Protein AF-A0A960SFA0-F1 (afdb_monomer)

Radius of gyration: 16.67 Å; Cα contacts (8 Å, |Δi|>4): 379; 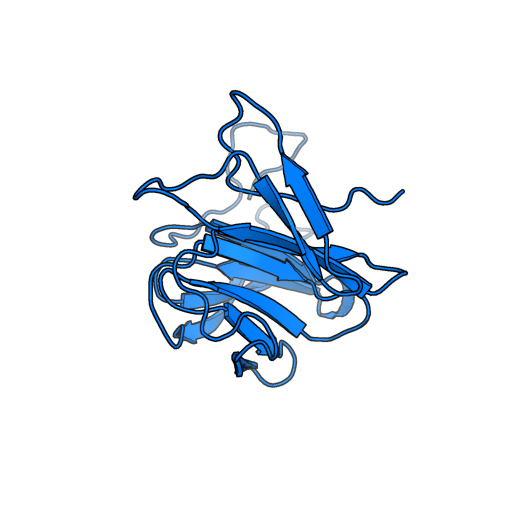chains: 1; bounding box: 41×35×44 Å

Mean predicted aligned error: 3.02 Å

Secondary structure (DSSP, 8-state):
-EETTEEEEES-----TT--EEEEETTTTEEEEE-SSEEEEEEEESTTSSS-EEEEEEEEE-SSS---EEEE-TTSSEEEEE-SS-EEEEETTTTEEEE-TTTTT-TTEEEEEE-TTT--EEEEE--TT-S-BSEEEEETTTEEEE-TT--BS-------

Solvent-accessible surface area (backbone atoms only — not comparable to full-atom values): 8801 Å² total; per-residue (Å²): 82,69,46,91,91,45,72,100,47,72,62,36,85,81,92,57,66,60,64,46,26,68,46,81,36,79,93,75,54,32,40,35,39,33,15,29,50,35,40,34,35,23,32,79,36,58,66,96,47,100,67,33,39,74,45,77,75,47,77,42,75,45,99,56,51,43,37,40,25,50,30,66,37,63,99,58,58,37,28,42,37,22,14,50,55,29,25,29,32,35,32,68,84,78,73,44,78,45,70,31,89,87,49,27,78,43,54,37,30,30,22,61,27,47,34,72,87,78,59,29,32,39,32,26,42,34,46,99,91,40,84,26,22,40,45,44,37,35,39,73,68,74,50,76,49,77,43,88,94,46,76,40,44,74,63,72,78,86,77,136

Sequence (160 aa):
MFDIKQPDKPLFHDELYSGHGVVWDSKRERLWALGYEELRSYRLKDWDTPAPKLERTATFKLPTTGGHDLSPIPGSAGLVVTTSKHVFIFDRDRGTFSQHAALGNEPGVKCVSVHPETGRIAWVQGEDGEWWSPRIRFLEPNGEVRLEGERLYKVRWLVD

Foldseek 3Di:
DDDPVDPPDDLDDDDAAAWAEWDQDPVVQWIWTDHFFWIWIWHWDPPVHPRIYTHTPDIATDPHGAWQYWADDAPFQWIWTAGQAAIWTQRNVVRDIDGDPPTGGPGQWNDWEADRPLRKIWTWGDPPPGNFAQWIFIVSPTDIDGHPPDGDRDDYDDDD

Structure (mmCIF, N/CA/C/O backbone):
data_AF-A0A960SFA0-F1
#
_entry.id   AF-A0A960SFA0-F1
#
loop_
_atom_site.group_PDB
_atom_site.id
_atom_site.type_symbol
_atom_site.label_atom_id
_atom_site.label_alt_id
_atom_site.label_comp_id
_atom_site.label_asym_id
_atom_site.label_entity_id
_atom_site.label_seq_id
_atom_site.pdbx_PDB_ins_code
_atom_site.Cartn_x
_atom_site.Cartn_y
_atom_site.Cartn_z
_atom_site.occupancy
_atom_site.B_iso_or_equiv
_atom_site.auth_seq_id
_atom_site.auth_comp_id
_atom_site.auth_asym_id
_atom_site.auth_atom_id
_atom_site.pdbx_PDB_model_num
ATOM 1 N N . MET A 1 1 ? -7.983 8.955 14.623 1.00 90.00 1 MET A N 1
ATOM 2 C CA . MET A 1 1 ? -9.394 8.842 14.202 1.00 90.00 1 MET A CA 1
ATOM 3 C C . MET A 1 1 ? -10.114 10.100 14.625 1.00 90.00 1 MET A C 1
ATOM 5 O O . MET A 1 1 ? -9.923 10.530 15.757 1.00 90.00 1 MET A O 1
ATOM 9 N N . PHE A 1 2 ? -10.894 10.680 13.724 1.00 91.81 2 PHE A N 1
ATOM 10 C CA . PHE A 1 2 ? -11.584 11.952 13.922 1.00 91.81 2 PHE A CA 1
ATOM 11 C C . PHE A 1 2 ? -13.052 11.801 13.518 1.00 91.81 2 PHE A C 1
ATOM 13 O O . PHE A 1 2 ? -13.365 10.960 12.675 1.00 91.81 2 PHE A O 1
ATOM 20 N N . ASP A 1 3 ? -13.923 12.613 14.114 1.00 90.62 3 ASP A N 1
ATOM 21 C CA . ASP A 1 3 ? -15.298 12.814 13.651 1.00 90.62 3 ASP A CA 1
ATOM 22 C C . ASP A 1 3 ? -15.310 13.988 12.666 1.00 90.62 3 ASP A C 1
ATOM 24 O O . ASP A 1 3 ? -14.825 15.071 12.988 1.00 90.62 3 ASP A O 1
ATOM 28 N N . ILE A 1 4 ? -15.896 13.805 11.482 1.00 91.50 4 ILE A N 1
ATOM 29 C CA . ILE A 1 4 ? -16.029 14.880 10.488 1.00 91.50 4 ILE A CA 1
ATOM 30 C C . ILE A 1 4 ? -16.869 16.060 11.005 1.00 91.50 4 ILE A C 1
ATOM 32 O O . ILE A 1 4 ? -16.703 17.186 10.544 1.00 91.50 4 ILE A O 1
ATOM 36 N N . LYS A 1 5 ? -17.759 15.822 11.978 1.00 92.44 5 LYS A N 1
ATOM 37 C CA . LYS A 1 5 ? -18.586 16.859 12.611 1.00 92.44 5 LYS A CA 1
ATOM 38 C C . LYS A 1 5 ? -17.856 17.613 13.725 1.00 92.44 5 LYS A C 1
ATOM 40 O O . LYS A 1 5 ? -18.322 18.672 14.135 1.00 92.44 5 LYS A O 1
ATOM 45 N N . GLN A 1 6 ? -16.746 17.073 14.230 1.00 90.69 6 GLN A N 1
ATOM 46 C CA . GLN A 1 6 ? -15.937 17.660 15.302 1.00 90.69 6 GLN A CA 1
ATOM 47 C C . GLN A 1 6 ? -14.456 17.637 14.889 1.00 90.69 6 GLN A C 1
ATOM 49 O O . GLN A 1 6 ? -13.692 16.803 15.390 1.00 90.69 6 GLN A O 1
ATOM 54 N N . PRO A 1 7 ? -14.045 18.516 13.954 1.00 89.38 7 PRO A N 1
ATOM 55 C CA . PRO A 1 7 ? -12.659 18.579 13.501 1.00 89.38 7 PRO A CA 1
ATOM 56 C C . PRO A 1 7 ? -11.701 18.880 14.664 1.00 89.38 7 PRO A C 1
ATOM 58 O O . PRO A 1 7 ? -12.106 19.368 15.719 1.00 89.38 7 PRO A O 1
ATOM 61 N N . ASP A 1 8 ? -10.424 18.547 14.477 1.00 90.12 8 ASP A N 1
ATOM 62 C CA . ASP A 1 8 ? -9.313 18.808 15.409 1.00 90.12 8 ASP A CA 1
ATOM 63 C C . ASP A 1 8 ? -9.405 18.160 16.801 1.00 90.12 8 ASP A C 1
ATOM 65 O O . ASP A 1 8 ? -8.510 18.326 17.630 1.00 90.12 8 ASP A O 1
ATOM 69 N N . LYS A 1 9 ? -10.432 17.344 17.059 1.00 92.00 9 LYS A N 1
ATOM 70 C CA . LYS A 1 9 ? -10.566 16.568 18.293 1.00 92.00 9 LYS A CA 1
ATOM 71 C C . LYS A 1 9 ? -10.389 15.073 18.006 1.00 92.00 9 LYS A C 1
ATOM 73 O O . LYS A 1 9 ? -11.322 14.431 17.517 1.00 92.00 9 LYS A O 1
ATOM 78 N N . PRO A 1 10 ? -9.215 14.479 18.288 1.00 92.88 10 PRO A N 1
ATOM 79 C CA . PRO A 1 10 ? -9.017 13.056 18.052 1.00 92.88 10 PRO A CA 1
ATOM 80 C C . PRO A 1 10 ? -9.923 12.234 18.977 1.00 92.88 10 PRO A C 1
ATOM 82 O O . PRO A 1 10 ? -9.891 12.393 20.195 1.00 92.88 10 PRO A O 1
ATOM 85 N N . LEU A 1 11 ? -10.708 11.324 18.395 1.00 93.50 11 LEU A N 1
ATOM 86 C CA . LEU A 1 11 ? -11.494 10.331 19.139 1.00 93.50 11 LEU A CA 1
ATOM 87 C C . LEU A 1 11 ? -10.609 9.193 19.655 1.00 93.50 11 LEU A C 1
ATOM 89 O O . LEU A 1 11 ? -10.840 8.631 20.719 1.00 93.50 11 LEU A O 1
ATOM 93 N N . PHE A 1 12 ? -9.591 8.845 18.869 1.00 94.94 12 PHE A N 1
ATOM 94 C CA . PHE A 1 12 ? -8.640 7.781 19.162 1.00 94.94 12 PHE A CA 1
ATOM 95 C C . PHE A 1 12 ? -7.339 8.020 18.394 1.00 94.94 12 PHE A C 1
ATOM 97 O O . PHE A 1 12 ? -7.374 8.470 17.241 1.00 94.94 12 PHE A O 1
ATOM 104 N N . HIS A 1 13 ? -6.204 7.657 18.987 1.00 94.44 13 HIS A N 1
ATOM 105 C CA . HIS A 1 13 ? -4.908 7.622 18.318 1.00 94.44 13 HIS A CA 1
ATOM 106 C C . HIS A 1 13 ? -4.133 6.358 18.705 1.00 94.44 13 HIS A C 1
ATOM 108 O O . HIS A 1 13 ? -4.332 5.792 19.775 1.00 94.44 13 HIS A O 1
ATOM 114 N N . ASP A 1 14 ? -3.247 5.933 17.811 1.00 95.62 14 ASP A N 1
ATOM 115 C CA . ASP A 1 14 ? -2.266 4.876 18.040 1.00 95.62 14 ASP A CA 1
ATOM 116 C C . ASP A 1 14 ? -0.955 5.298 17.369 1.00 95.62 14 ASP A C 1
ATOM 118 O O . ASP A 1 14 ? -0.977 5.942 16.317 1.00 95.62 14 ASP A O 1
ATOM 122 N N . GLU A 1 15 ? 0.179 4.957 17.972 1.00 96.50 15 GLU A N 1
ATOM 123 C CA . GLU A 1 15 ? 1.496 5.341 17.465 1.00 96.50 15 GLU A CA 1
ATOM 124 C C . GLU A 1 15 ? 2.026 4.293 16.490 1.00 96.50 15 GLU A C 1
ATOM 126 O O . GLU A 1 15 ? 2.170 3.113 16.823 1.00 96.50 15 GLU A O 1
ATOM 131 N N . LEU A 1 16 ? 2.352 4.727 15.275 1.00 97.50 16 LEU A N 1
ATOM 132 C CA . LEU A 1 16 ? 2.957 3.901 14.236 1.00 97.50 16 LEU A CA 1
ATOM 133 C C . LEU A 1 16 ? 4.168 4.637 13.671 1.00 97.50 16 LEU A C 1
ATOM 135 O O . LEU A 1 16 ? 4.025 5.659 13.000 1.00 97.50 16 LEU A O 1
ATOM 139 N N . TYR A 1 17 ? 5.365 4.118 13.949 1.00 98.06 17 TYR A N 1
ATOM 140 C CA . TYR A 1 17 ? 6.592 4.722 13.449 1.00 98.06 17 TYR A CA 1
ATOM 141 C C . TYR A 1 17 ? 6.607 4.704 11.919 1.00 98.06 17 TYR A C 1
ATOM 143 O O . TYR A 1 17 ? 6.448 3.650 11.296 1.00 98.06 17 TYR A O 1
ATOM 151 N N . SER A 1 18 ? 6.820 5.881 11.324 1.00 96.94 18 SER A N 1
ATOM 152 C CA . SER A 1 18 ? 6.857 6.064 9.873 1.00 96.94 18 SER A CA 1
ATOM 153 C C . SER A 1 18 ? 5.580 5.552 9.185 1.00 96.94 18 SER A C 1
ATOM 155 O O . SER A 1 18 ? 5.642 4.723 8.279 1.00 96.94 18 SER A O 1
ATOM 157 N N . GLY A 1 19 ? 4.402 5.997 9.632 1.00 96.75 19 GLY A N 1
ATOM 158 C CA . GLY A 1 19 ? 3.133 5.663 8.973 1.00 96.75 19 GLY A CA 1
ATOM 159 C C . GLY A 1 19 ? 3.069 6.204 7.536 1.00 96.75 19 GLY A C 1
ATOM 160 O O . GLY A 1 19 ? 3.185 7.409 7.339 1.00 96.75 19 GLY A O 1
ATOM 161 N N . HIS A 1 20 ? 2.874 5.329 6.542 1.00 96.19 20 HIS A N 1
ATOM 162 C CA . HIS A 1 20 ? 2.960 5.677 5.107 1.00 96.19 20 HIS A CA 1
ATOM 163 C C . HIS A 1 20 ? 1.735 5.286 4.267 1.00 96.19 20 HIS A C 1
ATOM 165 O O . HIS A 1 20 ? 1.569 5.764 3.138 1.00 96.19 20 HIS A O 1
ATOM 171 N N . GLY A 1 21 ? 0.862 4.424 4.787 1.00 95.81 21 GLY A N 1
ATOM 172 C CA . GLY A 1 21 ? -0.315 3.967 4.059 1.00 95.81 21 GLY A CA 1
ATOM 173 C C . GLY A 1 21 ? -1.393 3.431 4.983 1.00 95.81 21 GLY A C 1
ATOM 174 O O . GLY A 1 21 ? -1.096 2.810 6.002 1.00 95.81 21 GLY A O 1
ATOM 175 N N . VAL A 1 22 ? -2.646 3.666 4.607 1.00 97.00 22 VAL A N 1
ATOM 176 C CA . VAL A 1 22 ? -3.815 3.125 5.292 1.00 97.00 22 VAL A CA 1
ATOM 177 C C . VAL A 1 22 ? -4.832 2.649 4.258 1.00 97.00 22 VAL A C 1
ATOM 179 O O . VAL A 1 22 ? -5.064 3.329 3.261 1.00 97.00 22 VAL A O 1
ATOM 182 N N 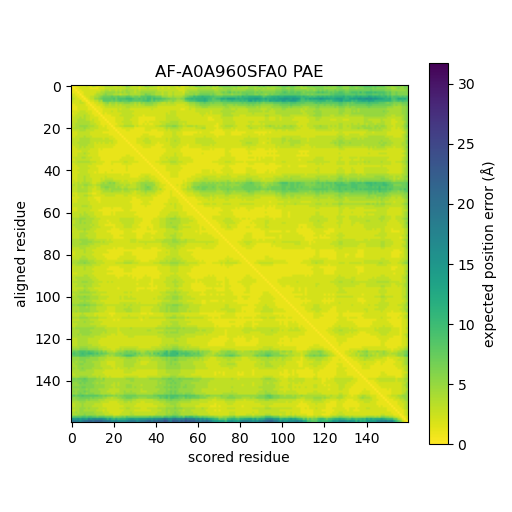. VAL A 1 23 ? -5.416 1.472 4.473 1.00 97.88 23 VAL A N 1
ATOM 183 C CA . VAL A 1 23 ? -6.449 0.893 3.604 1.00 97.88 23 VAL A CA 1
ATOM 184 C C . VAL A 1 23 ? -7.595 0.389 4.467 1.00 97.88 23 VAL A C 1
ATOM 186 O O . VAL A 1 23 ? -7.391 -0.424 5.368 1.00 97.88 23 VAL A O 1
ATOM 189 N N . TRP A 1 24 ? -8.809 0.855 4.180 1.00 97.44 24 TRP A N 1
ATOM 190 C CA . TRP A 1 24 ? -10.024 0.259 4.724 1.00 97.44 24 TRP A CA 1
ATOM 191 C C . TRP A 1 24 ? -10.451 -0.931 3.864 1.00 97.44 24 TRP A C 1
ATOM 193 O O . TRP A 1 24 ? -10.538 -0.834 2.641 1.00 97.44 24 TRP A O 1
ATOM 203 N N . ASP A 1 25 ? -10.718 -2.057 4.511 1.00 97.06 25 ASP A N 1
ATOM 204 C CA . ASP A 1 25 ? -11.254 -3.267 3.908 1.00 97.06 25 ASP A CA 1
ATOM 205 C C . ASP A 1 25 ? -12.676 -3.480 4.423 1.00 97.06 25 ASP A C 1
ATOM 207 O O . ASP A 1 25 ? -12.875 -4.019 5.513 1.00 97.06 25 ASP A O 1
ATOM 211 N N . SER A 1 26 ? -13.666 -3.048 3.641 1.00 94.75 26 SER A N 1
ATOM 212 C CA . SER A 1 26 ? -15.081 -3.170 4.001 1.00 94.75 26 SER A CA 1
ATOM 213 C C . SER A 1 26 ? -15.540 -4.623 4.096 1.00 94.75 26 SER A C 1
ATOM 215 O O . SER A 1 26 ? -16.332 -4.946 4.972 1.00 94.75 26 SER A O 1
ATOM 217 N N . LYS A 1 27 ? -15.008 -5.521 3.254 1.00 94.81 27 LYS A N 1
ATOM 218 C CA . LYS A 1 27 ? -15.371 -6.946 3.265 1.00 94.81 27 LYS A CA 1
ATOM 219 C C . LYS A 1 27 ? -14.962 -7.624 4.572 1.00 94.81 27 LYS A C 1
ATOM 221 O O . LYS A 1 27 ? -15.665 -8.511 5.044 1.00 94.81 27 LYS A O 1
ATOM 226 N N . ARG A 1 28 ? -13.808 -7.245 5.126 1.00 95.19 28 ARG A N 1
ATOM 227 C CA . ARG A 1 28 ? -13.282 -7.810 6.382 1.00 95.19 28 ARG A CA 1
ATOM 228 C C . ARG A 1 28 ? -13.597 -6.952 7.605 1.00 95.19 28 ARG A C 1
ATOM 230 O O . ARG A 1 28 ? -13.295 -7.375 8.718 1.00 95.19 28 ARG A O 1
ATOM 237 N N . GLU A 1 29 ? -14.144 -5.755 7.402 1.00 96.31 29 GLU A N 1
ATOM 238 C CA . GLU A 1 29 ? -14.296 -4.708 8.418 1.00 96.31 29 GLU A CA 1
ATOM 239 C C . GLU A 1 29 ? -12.978 -4.456 9.166 1.00 96.31 29 GLU A C 1
ATOM 241 O O . GLU A 1 29 ? -12.895 -4.517 10.400 1.00 96.31 29 GLU A O 1
ATOM 246 N N . ARG A 1 30 ? -11.897 -4.264 8.401 1.00 97.81 30 ARG A N 1
ATOM 247 C CA . ARG A 1 30 ? -10.552 -4.037 8.943 1.00 97.81 30 ARG A CA 1
ATOM 248 C C . ARG A 1 30 ? -9.909 -2.798 8.353 1.00 97.81 30 ARG A C 1
ATOM 250 O O . ARG A 1 30 ? -9.964 -2.567 7.151 1.00 97.81 30 ARG A O 1
ATOM 257 N N . LEU A 1 31 ? -9.211 -2.056 9.205 1.00 98.25 31 LEU A N 1
ATOM 258 C CA . LEU A 1 31 ? -8.261 -1.035 8.785 1.00 98.25 31 LEU A CA 1
ATOM 259 C C . LEU A 1 31 ? -6.859 -1.644 8.769 1.00 98.25 31 LEU A C 1
ATOM 261 O O . LEU A 1 31 ? -6.425 -2.227 9.760 1.00 98.25 31 LEU A O 1
ATOM 265 N N . TRP A 1 32 ? -6.144 -1.473 7.668 1.00 98.75 32 TRP A N 1
ATOM 266 C CA . TRP A 1 32 ? -4.749 -1.869 7.517 1.00 98.75 32 TRP A CA 1
ATOM 267 C C . TRP A 1 32 ? -3.876 -0.623 7.524 1.00 98.75 32 TRP A C 1
ATOM 269 O O . TRP A 1 32 ? -4.180 0.314 6.793 1.00 98.75 32 TRP A O 1
ATOM 279 N N . ALA A 1 33 ? -2.810 -0.600 8.322 1.00 98.69 33 ALA A N 1
ATOM 280 C CA . ALA A 1 33 ? -1.903 0.542 8.421 1.00 98.69 33 ALA A CA 1
ATOM 281 C C . ALA A 1 33 ? -0.444 0.098 8.287 1.00 98.69 33 ALA A C 1
ATOM 283 O O . ALA A 1 33 ? 0.012 -0.785 9.014 1.00 98.69 33 ALA A O 1
ATOM 284 N N . LEU A 1 34 ? 0.280 0.710 7.353 1.00 98.81 34 LEU A N 1
ATOM 285 C CA . LEU A 1 34 ? 1.675 0.413 7.043 1.00 98.81 34 LEU A CA 1
ATOM 286 C C . LEU A 1 34 ? 2.608 1.414 7.731 1.00 98.81 34 LEU A C 1
ATOM 288 O O . LEU A 1 34 ? 2.444 2.624 7.559 1.00 98.81 34 LEU A O 1
ATOM 292 N N . GLY A 1 35 ? 3.588 0.896 8.470 1.00 98.62 35 GLY A N 1
ATOM 293 C CA . GLY A 1 35 ? 4.679 1.654 9.080 1.00 98.62 35 GLY A CA 1
ATOM 294 C C . GLY A 1 35 ? 6.051 1.307 8.496 1.00 98.62 35 GLY A C 1
ATOM 295 O O . GLY A 1 35 ? 6.161 0.677 7.443 1.00 98.62 35 GLY A O 1
ATOM 296 N N . TYR A 1 36 ? 7.114 1.677 9.219 1.00 98.50 36 TYR A N 1
ATOM 297 C CA . TYR A 1 36 ? 8.497 1.418 8.798 1.00 98.50 36 TYR A CA 1
ATOM 298 C C . TYR A 1 36 ? 8.834 -0.078 8.711 1.00 98.50 36 TYR A C 1
ATOM 300 O O . TYR A 1 36 ? 9.432 -0.510 7.731 1.00 98.50 36 TYR A O 1
ATOM 308 N N . GLU A 1 37 ? 8.477 -0.867 9.728 1.00 98.50 37 GLU A N 1
ATOM 309 C CA . GLU A 1 37 ? 8.883 -2.282 9.845 1.00 98.50 37 GLU A CA 1
ATOM 310 C C . GLU A 1 37 ? 7.706 -3.246 9.914 1.00 98.50 37 GLU A C 1
ATOM 312 O O . GLU A 1 37 ? 7.899 -4.461 9.949 1.00 98.50 37 GLU A O 1
ATOM 317 N N . GLU A 1 38 ? 6.483 -2.724 9.956 1.00 98.75 38 GLU A N 1
ATOM 318 C CA . GLU A 1 38 ? 5.295 -3.523 10.213 1.00 98.75 38 GLU A CA 1
ATOM 319 C C . GLU A 1 38 ? 4.073 -3.043 9.430 1.00 98.75 38 GLU A C 1
ATOM 321 O O . GLU A 1 38 ? 3.891 -1.855 9.159 1.00 98.75 38 GLU A O 1
ATOM 326 N N . LEU A 1 39 ? 3.211 -4.004 9.113 1.00 98.88 39 LEU A N 1
ATOM 327 C CA . LEU A 1 39 ? 1.834 -3.801 8.698 1.00 98.88 39 LEU A CA 1
ATOM 328 C C . LEU A 1 39 ? 0.928 -4.196 9.866 1.00 98.88 39 LEU A C 1
ATOM 330 O O . LEU A 1 39 ? 1.039 -5.299 10.399 1.00 98.88 39 LEU A O 1
ATOM 334 N N . ARG A 1 40 ? 0.015 -3.318 10.264 1.00 98.81 40 ARG A N 1
ATOM 335 C CA . ARG A 1 40 ? -0.943 -3.568 11.344 1.00 98.81 40 ARG A CA 1
ATOM 336 C C . ARG A 1 40 ? -2.351 -3.706 10.793 1.00 98.81 40 ARG A C 1
ATOM 338 O O . ARG A 1 40 ? -2.708 -3.033 9.830 1.00 98.81 40 ARG A O 1
ATOM 345 N N . SER A 1 41 ? -3.153 -4.546 11.435 1.00 98.69 41 SER A N 1
ATOM 346 C CA . SER A 1 41 ? -4.601 -4.605 11.226 1.00 98.69 41 SER A CA 1
ATOM 347 C C . SER A 1 41 ? -5.331 -4.120 12.470 1.00 98.69 41 SER A C 1
ATOM 349 O O . SER A 1 41 ? -4.884 -4.359 13.595 1.00 98.69 41 SER A O 1
ATOM 351 N N . TYR A 1 42 ? -6.467 -3.468 12.263 1.00 98.62 42 TYR A N 1
ATOM 352 C CA . TYR A 1 42 ? -7.348 -2.987 13.314 1.00 98.62 42 TYR A CA 1
ATOM 353 C C . TYR A 1 42 ? -8.794 -3.335 12.984 1.00 98.62 42 TYR A C 1
ATOM 355 O O . TYR A 1 42 ? -9.185 -3.316 11.816 1.00 98.62 42 TYR A O 1
ATOM 363 N N . ARG A 1 43 ? -9.605 -3.581 14.012 1.00 97.81 43 ARG A N 1
ATOM 364 C CA . ARG A 1 43 ? -11.068 -3.630 13.908 1.00 97.81 43 ARG A CA 1
ATOM 365 C C . ARG A 1 43 ? -11.696 -2.406 14.559 1.00 97.81 43 ARG A C 1
ATOM 367 O O . ARG A 1 43 ? -11.114 -1.821 15.476 1.00 97.81 43 ARG A O 1
ATOM 374 N N . LEU A 1 44 ? -12.897 -2.054 14.111 1.00 96.62 44 LEU A N 1
ATOM 375 C CA . LEU A 1 44 ? -13.725 -1.074 14.806 1.00 96.62 44 LEU A CA 1
ATOM 376 C C . LEU A 1 44 ? -14.192 -1.672 16.137 1.00 96.62 44 LEU A C 1
ATOM 378 O O . LEU A 1 44 ? -14.542 -2.852 16.208 1.00 96.62 44 LEU A O 1
ATOM 382 N N . LYS A 1 45 ? -14.180 -0.867 17.197 1.00 96.44 45 LYS A N 1
ATOM 383 C CA . LYS A 1 45 ? -14.672 -1.258 18.516 1.00 96.44 45 LYS A CA 1
ATOM 384 C C . LYS A 1 45 ? -15.415 -0.092 19.151 1.00 96.44 45 LYS A C 1
ATOM 386 O O . LYS A 1 45 ? -14.993 1.055 19.023 1.00 96.44 45 LYS A O 1
ATOM 391 N N . ASP A 1 46 ? -16.508 -0.415 19.836 1.00 95.62 46 ASP A N 1
ATOM 392 C CA . ASP A 1 46 ? -17.379 0.548 20.517 1.00 95.62 46 ASP A CA 1
ATOM 393 C C . ASP A 1 46 ? -17.884 1.662 19.568 1.00 95.62 46 ASP A C 1
ATOM 395 O O . ASP A 1 46 ? -18.010 2.818 19.967 1.00 95.62 46 ASP A O 1
ATOM 399 N N . TRP A 1 47 ? -18.139 1.316 18.296 1.00 92.69 47 TRP A N 1
ATOM 400 C CA . TRP A 1 47 ? -18.344 2.278 17.201 1.00 92.69 47 TRP A CA 1
ATOM 401 C C . TRP A 1 47 ? -19.560 3.193 17.390 1.00 92.69 47 TRP A C 1
ATOM 403 O O . TRP A 1 47 ? -19.460 4.394 17.166 1.00 92.69 47 TRP A O 1
ATOM 413 N N . ASP A 1 48 ? -20.673 2.644 17.877 1.00 91.44 48 ASP A N 1
ATOM 414 C CA . ASP A 1 48 ? -21.921 3.389 18.10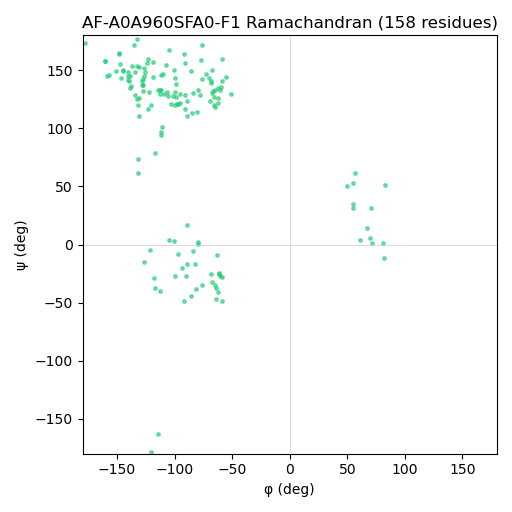5 1.00 91.44 48 ASP A CA 1
ATOM 415 C C . ASP A 1 48 ? -21.999 4.014 19.509 1.00 91.44 48 ASP A C 1
ATOM 417 O O . ASP A 1 48 ? -23.073 4.367 19.998 1.00 91.44 48 ASP A O 1
ATOM 421 N N . THR A 1 49 ? -20.861 4.129 20.197 1.00 92.56 49 THR A N 1
ATOM 422 C CA . THR A 1 49 ? -20.772 4.735 21.530 1.00 92.56 49 THR A CA 1
ATOM 423 C C . THR A 1 49 ? -20.146 6.130 21.457 1.00 92.56 49 THR A C 1
ATOM 425 O O . THR A 1 49 ? -19.518 6.474 20.458 1.00 92.56 49 THR A O 1
ATOM 428 N N . PRO A 1 50 ? -20.221 6.938 22.531 1.00 89.56 50 PRO A N 1
ATOM 429 C CA . PRO A 1 50 ? -19.499 8.210 22.597 1.00 89.56 50 PRO A CA 1
ATOM 430 C C . PRO A 1 50 ? -17.962 8.091 22.567 1.00 89.56 50 PRO A C 1
ATOM 432 O O . PRO A 1 50 ? -17.287 9.116 22.490 1.00 89.56 50 PRO A O 1
ATOM 435 N N . ALA A 1 51 ? -17.398 6.880 22.665 1.00 91.38 51 ALA A N 1
ATOM 436 C CA . ALA A 1 51 ? -15.956 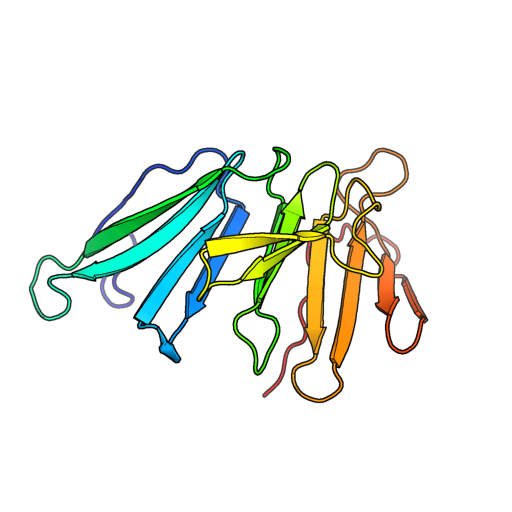6.634 22.723 1.00 91.38 51 ALA A CA 1
ATOM 437 C C . ALA A 1 51 ? -15.514 5.521 21.744 1.00 91.38 51 ALA A C 1
ATOM 439 O O . ALA A 1 51 ? -14.987 4.489 22.177 1.00 91.38 51 ALA A O 1
ATOM 440 N N . PRO A 1 52 ? -15.715 5.705 20.425 1.00 95.19 52 PRO A N 1
ATOM 441 C CA . PRO A 1 52 ? -15.314 4.720 19.430 1.00 95.19 52 PRO A CA 1
ATOM 442 C C . PRO A 1 52 ? -13.789 4.616 19.354 1.00 95.19 52 PRO A C 1
ATOM 444 O O . PRO A 1 52 ? -13.063 5.592 19.563 1.00 95.19 52 PRO A O 1
ATOM 447 N N . LYS A 1 53 ? -13.278 3.436 18.996 1.00 95.75 53 LYS A N 1
ATOM 448 C CA . LYS A 1 53 ? -11.834 3.204 18.866 1.00 95.75 53 LYS A CA 1
ATOM 449 C C . LYS A 1 53 ? -11.485 2.179 17.798 1.00 95.75 53 LYS A C 1
ATOM 451 O O . LYS A 1 53 ? -12.316 1.390 17.351 1.00 95.75 53 LYS A O 1
ATOM 456 N N . LEU A 1 54 ? -10.207 2.175 17.436 1.00 97.19 54 LEU A N 1
ATOM 457 C CA . LEU A 1 54 ? -9.597 1.121 16.638 1.00 97.19 54 LEU A CA 1
ATOM 458 C C . LEU A 1 54 ? -8.855 0.175 17.577 1.00 97.19 54 LEU A C 1
ATOM 460 O O . LEU A 1 54 ? -7.936 0.581 18.282 1.00 97.19 54 LEU A O 1
ATOM 464 N N . GLU A 1 55 ? -9.241 -1.095 17.589 1.00 97.69 55 GLU A N 1
ATOM 465 C CA . GLU A 1 55 ? -8.518 -2.119 18.338 1.00 97.69 55 GLU A CA 1
ATOM 466 C C . GLU A 1 55 ? -7.573 -2.856 17.394 1.00 97.69 55 GLU A C 1
ATOM 468 O O . GLU A 1 55 ? -8.016 -3.441 16.405 1.00 97.69 55 GLU A O 1
ATOM 473 N N . ARG A 1 56 ? -6.270 -2.826 17.692 1.00 98.38 56 ARG A N 1
ATOM 474 C CA . ARG A 1 56 ? -5.255 -3.534 16.907 1.00 98.38 56 ARG A CA 1
ATOM 475 C C . ARG A 1 56 ? -5.475 -5.040 17.036 1.00 98.38 56 ARG A C 1
ATOM 477 O O . ARG A 1 56 ? -5.424 -5.576 18.138 1.00 98.38 56 ARG A O 1
ATOM 484 N N . THR A 1 57 ? -5.708 -5.715 15.917 1.00 98.25 57 THR A N 1
ATOM 485 C CA . THR A 1 57 ? -5.991 -7.157 15.877 1.00 98.25 57 THR A CA 1
ATOM 486 C C . THR A 1 57 ? -4.779 -7.997 15.502 1.00 98.25 57 THR A C 1
ATOM 488 O O . THR A 1 57 ? -4.708 -9.155 15.900 1.00 98.25 57 THR A O 1
ATOM 491 N N . ALA A 1 58 ? -3.829 -7.440 14.748 1.00 98.44 58 ALA A N 1
ATOM 492 C CA . ALA A 1 58 ? -2.581 -8.119 14.407 1.00 98.44 58 ALA A CA 1
ATOM 493 C C . ALA A 1 58 ? -1.491 -7.133 13.971 1.00 98.44 58 ALA A C 1
ATOM 495 O O . ALA A 1 58 ? -1.789 -6.036 13.490 1.00 98.44 58 ALA A O 1
ATOM 496 N N . THR A 1 59 ? -0.244 -7.586 14.080 1.00 98.75 59 THR A N 1
ATOM 497 C CA . THR A 1 59 ? 0.967 -6.946 13.562 1.00 98.75 59 THR A CA 1
ATOM 498 C C . THR A 1 59 ? 1.729 -7.974 12.730 1.00 98.75 59 THR A C 1
ATOM 500 O O . THR A 1 59 ? 1.969 -9.089 13.189 1.00 98.75 59 THR A O 1
ATOM 503 N N . PHE A 1 60 ? 2.143 -7.585 11.529 1.00 98.81 60 PHE A N 1
ATOM 504 C CA . PHE A 1 60 ? 2.925 -8.397 10.606 1.00 98.81 60 PHE A CA 1
ATOM 505 C C . PHE A 1 60 ? 4.240 -7.681 10.315 1.00 98.81 60 PHE A C 1
ATOM 507 O O . PHE A 1 60 ? 4.235 -6.565 9.798 1.00 98.81 60 PHE A O 1
ATOM 514 N N . LYS A 1 61 ? 5.373 -8.314 10.632 1.00 98.81 61 LYS A N 1
ATOM 515 C CA . LYS A 1 61 ? 6.694 -7.768 10.304 1.00 98.81 61 LYS A CA 1
ATOM 516 C C . LYS A 1 61 ? 6.883 -7.750 8.786 1.00 98.81 61 LYS A C 1
ATOM 518 O O . LYS A 1 61 ? 6.641 -8.760 8.127 1.00 98.81 61 LYS A O 1
ATOM 523 N N . LEU A 1 62 ? 7.335 -6.625 8.241 1.00 98.75 62 LEU A N 1
ATOM 524 C CA . LEU A 1 62 ? 7.671 -6.518 6.825 1.00 98.75 62 LEU A CA 1
ATOM 525 C C . LEU A 1 62 ? 8.923 -7.356 6.517 1.00 98.75 62 LEU A C 1
ATOM 527 O O . LEU A 1 62 ? 9.876 -7.329 7.303 1.00 98.75 62 LEU A O 1
ATOM 531 N N . PRO A 1 63 ? 8.985 -8.047 5.362 1.00 98.44 63 PRO A N 1
ATOM 532 C CA . PRO A 1 63 ? 10.192 -8.778 4.965 1.00 98.44 63 PRO A CA 1
ATOM 533 C C . PRO A 1 63 ? 11.420 -7.868 4.797 1.00 98.44 63 PRO A C 1
ATOM 535 O O . PRO A 1 63 ? 12.550 -8.300 5.004 1.00 98.44 63 PRO A O 1
ATOM 538 N N . THR A 1 64 ? 11.197 -6.591 4.472 1.00 98.25 64 THR A N 1
ATOM 539 C CA . THR A 1 64 ? 12.207 -5.522 4.490 1.00 98.25 64 THR A CA 1
ATOM 540 C C . THR A 1 64 ? 11.601 -4.227 5.013 1.00 98.25 64 THR A C 1
ATOM 542 O O . THR A 1 64 ? 10.425 -3.972 4.768 1.00 98.25 64 THR A O 1
ATOM 545 N N . THR A 1 65 ? 12.402 -3.400 5.678 1.00 98.25 65 THR A N 1
ATOM 546 C CA . THR A 1 65 ? 11.959 -2.133 6.275 1.00 98.25 65 THR A CA 1
ATOM 547 C C . THR A 1 65 ? 11.759 -1.014 5.245 1.00 98.25 65 THR A C 1
ATOM 549 O O . THR A 1 65 ? 12.118 -1.140 4.071 1.00 98.25 65 THR A O 1
ATOM 552 N N . GLY A 1 66 ? 11.198 0.104 5.707 1.00 97.81 66 GLY A N 1
ATOM 553 C CA . GLY A 1 66 ? 10.962 1.302 4.913 1.00 97.81 66 GLY A CA 1
ATOM 554 C C . GLY A 1 66 ? 9.686 1.238 4.092 1.00 97.81 66 GLY A C 1
ATOM 555 O O . GLY A 1 66 ? 9.740 1.476 2.893 1.00 97.81 66 GLY A O 1
ATOM 556 N N . GLY A 1 67 ? 8.552 0.899 4.714 1.00 97.94 67 GLY A N 1
ATOM 557 C CA . GLY A 1 67 ? 7.250 0.977 4.049 1.00 97.94 67 GLY A CA 1
ATOM 558 C C . GLY A 1 67 ? 7.029 2.348 3.394 1.00 97.94 67 GLY A C 1
ATOM 559 O O . GLY A 1 67 ? 7.226 3.379 4.032 1.00 97.94 67 GLY A O 1
ATOM 560 N N . HIS A 1 68 ? 6.646 2.358 2.118 1.00 97.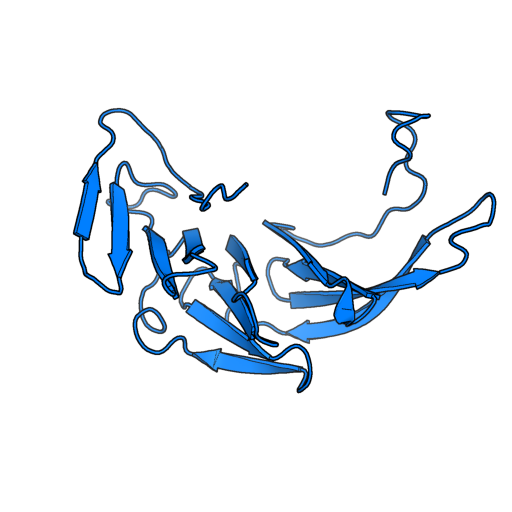94 68 HIS A N 1
ATOM 561 C CA . HIS A 1 68 ? 6.420 3.577 1.329 1.00 97.94 68 HIS A CA 1
ATOM 562 C C . HIS A 1 68 ? 4.968 3.698 0.866 1.00 97.94 68 HIS A C 1
ATOM 564 O O . HIS A 1 68 ? 4.394 4.793 0.865 1.00 97.94 68 HIS A O 1
ATOM 570 N N . ASP A 1 69 ? 4.347 2.571 0.518 1.00 98.38 69 ASP A N 1
ATOM 571 C CA . ASP A 1 69 ? 2.973 2.565 0.054 1.00 98.38 69 ASP A CA 1
ATOM 572 C C . ASP A 1 69 ? 2.228 1.273 0.360 1.00 98.38 69 ASP A C 1
ATOM 574 O O . ASP A 1 69 ? 2.800 0.183 0.393 1.00 98.38 69 ASP A O 1
ATOM 578 N N . LEU A 1 70 ? 0.921 1.438 0.554 1.00 98.62 70 LEU A N 1
ATOM 579 C CA . LEU A 1 70 ? -0.046 0.372 0.747 1.00 98.62 70 LEU A CA 1
ATOM 580 C C . LEU A 1 70 ? -1.228 0.641 -0.184 1.00 98.62 70 LEU A C 1
ATOM 582 O O . LEU A 1 70 ? -1.876 1.686 -0.070 1.00 98.62 70 LEU A O 1
ATOM 586 N N . SER A 1 71 ? -1.521 -0.285 -1.091 1.00 98.12 71 SER A N 1
ATOM 587 C CA . SER A 1 71 ? -2.665 -0.170 -1.999 1.00 98.12 71 SER A CA 1
ATOM 588 C C . SER A 1 71 ? -3.388 -1.510 -2.160 1.00 98.12 71 SER A C 1
ATOM 590 O O . SER A 1 71 ? -2.760 -2.568 -2.099 1.00 98.12 71 SER A O 1
ATOM 592 N N . PRO A 1 72 ? -4.721 -1.513 -2.316 1.00 97.31 72 PRO A N 1
ATOM 593 C CA . PRO A 1 72 ? -5.452 -2.745 -2.569 1.00 97.31 72 PRO A CA 1
ATOM 594 C C . PRO A 1 72 ? -5.201 -3.251 -3.991 1.00 97.31 72 PRO A C 1
ATOM 596 O O . PRO A 1 72 ? -5.090 -2.460 -4.925 1.00 97.31 72 PRO A O 1
ATOM 599 N N . ILE A 1 73 ? -5.193 -4.575 -4.157 1.00 97.62 73 ILE A N 1
ATOM 600 C CA . ILE A 1 73 ? -5.415 -5.207 -5.459 1.00 97.62 73 ILE A CA 1
ATOM 601 C C . ILE A 1 73 ? -6.928 -5.433 -5.595 1.00 97.62 73 ILE A C 1
ATOM 603 O O . ILE A 1 73 ? -7.475 -6.262 -4.848 1.00 97.62 73 ILE A O 1
ATOM 607 N N . PRO A 1 74 ? -7.618 -4.710 -6.494 1.00 95.50 74 PRO A N 1
ATOM 608 C CA . PRO A 1 74 ? -9.068 -4.799 -6.643 1.00 95.50 74 PRO A CA 1
ATOM 609 C C . PRO A 1 74 ? -9.549 -6.230 -6.904 1.00 95.50 74 PRO A C 1
ATOM 611 O O . PRO A 1 74 ? -8.857 -7.031 -7.525 1.00 95.50 74 PRO A O 1
ATOM 614 N N . GLY A 1 75 ? -10.719 -6.578 -6.364 1.00 94.81 75 GLY A N 1
ATOM 615 C CA . GLY A 1 75 ? -11.306 -7.915 -6.522 1.00 94.81 75 GLY A CA 1
ATOM 616 C C . GLY A 1 75 ? -10.586 -9.058 -5.788 1.00 94.81 75 GLY A C 1
ATOM 617 O O . GLY A 1 75 ? -10.988 -10.208 -5.937 1.00 94.81 75 GLY A O 1
ATOM 618 N N . SER A 1 76 ? -9.558 -8.785 -4.973 1.00 97.19 76 SER A N 1
ATOM 619 C CA . SER A 1 76 ? -8.759 -9.828 -4.309 1.00 97.19 76 SER A CA 1
ATOM 620 C C . SER A 1 76 ? -8.528 -9.578 -2.808 1.00 97.19 76 SER A C 1
ATOM 622 O O . SER A 1 76 ? -8.921 -8.549 -2.252 1.00 97.19 76 SER A O 1
ATOM 624 N N . ALA A 1 77 ? -7.866 -10.530 -2.138 1.00 98.06 77 ALA A N 1
ATOM 625 C CA . ALA A 1 77 ? -7.352 -10.386 -0.771 1.00 98.06 77 ALA A CA 1
ATOM 626 C C . ALA A 1 77 ? -5.975 -9.697 -0.704 1.00 98.06 77 ALA A C 1
ATOM 628 O O . ALA A 1 77 ? -5.494 -9.393 0.387 1.00 98.06 77 ALA A O 1
ATOM 629 N N . GLY A 1 78 ? -5.342 -9.417 -1.844 1.00 98.56 78 GLY A N 1
ATOM 630 C CA . GLY A 1 78 ? -3.997 -8.856 -1.899 1.00 98.56 78 GLY A CA 1
ATOM 631 C C . GLY A 1 78 ? -3.956 -7.364 -1.570 1.00 98.56 78 GLY A C 1
ATOM 632 O O . GLY A 1 78 ? -4.855 -6.608 -1.952 1.00 98.56 78 GLY A O 1
ATOM 633 N N . LEU A 1 79 ? -2.906 -6.943 -0.871 1.00 98.81 79 LEU A N 1
ATOM 634 C CA . LEU A 1 79 ? -2.433 -5.561 -0.810 1.00 98.81 79 LEU A CA 1
ATOM 635 C C . LEU A 1 79 ? -1.049 -5.505 -1.454 1.00 98.81 79 LEU A C 1
ATOM 637 O O . LEU A 1 79 ? -0.198 -6.327 -1.118 1.00 98.81 79 LEU A O 1
ATOM 641 N N . VAL A 1 80 ? -0.802 -4.538 -2.333 1.00 98.75 80 VAL A N 1
ATOM 642 C CA . VAL A 1 80 ? 0.563 -4.226 -2.755 1.00 98.75 80 VAL A CA 1
ATOM 643 C C . VAL A 1 80 ? 1.228 -3.409 -1.651 1.00 98.75 80 VAL A C 1
ATOM 645 O O . VAL A 1 80 ? 0.667 -2.420 -1.175 1.00 98.75 80 VAL A O 1
ATOM 648 N N . VAL A 1 81 ? 2.417 -3.842 -1.238 1.00 98.88 81 VAL A N 1
ATOM 649 C CA . VAL A 1 81 ? 3.239 -3.206 -0.207 1.00 98.88 81 VAL A CA 1
ATOM 650 C C . VAL A 1 81 ? 4.588 -2.876 -0.817 1.00 98.88 81 VAL A C 1
ATOM 652 O O . VAL A 1 81 ? 5.330 -3.782 -1.197 1.00 98.88 81 VAL A O 1
ATOM 655 N N . THR A 1 82 ? 4.924 -1.594 -0.899 1.00 98.81 82 THR A N 1
ATOM 656 C CA . THR A 1 82 ? 6.256 -1.172 -1.342 1.00 98.81 82 THR A CA 1
ATOM 657 C C . THR A 1 82 ? 7.119 -0.839 -0.132 1.00 98.81 82 THR A C 1
ATOM 659 O O . THR A 1 82 ? 6.655 -0.230 0.838 1.00 98.81 82 THR A O 1
ATOM 662 N N . THR A 1 83 ? 8.377 -1.265 -0.173 1.00 98.50 83 THR A N 1
ATOM 663 C CA . THR A 1 83 ? 9.387 -0.976 0.850 1.00 98.50 83 THR A CA 1
ATOM 664 C C . THR A 1 83 ? 10.567 -0.233 0.224 1.00 98.50 83 THR A C 1
ATOM 666 O O . THR A 1 83 ? 10.598 -0.003 -0.987 1.00 98.50 83 THR A O 1
ATOM 669 N N . SER A 1 84 ? 11.596 0.086 1.011 1.00 97.06 84 SER A N 1
ATOM 670 C CA . SER A 1 84 ? 12.828 0.674 0.474 1.00 97.06 84 SER A CA 1
ATOM 671 C C . SER A 1 84 ? 13.512 -0.208 -0.580 1.00 97.06 84 SER A C 1
ATOM 673 O O . SER A 1 84 ? 14.226 0.314 -1.435 1.00 97.06 84 SER A O 1
ATOM 675 N N . LYS A 1 85 ? 13.339 -1.537 -0.512 1.00 97.44 85 LYS A N 1
ATOM 676 C CA . LYS A 1 85 ? 14.117 -2.502 -1.311 1.00 97.44 85 LYS A CA 1
ATOM 677 C C . LYS A 1 85 ? 13.299 -3.349 -2.281 1.00 97.44 85 LYS A C 1
ATOM 679 O O . LYS A 1 85 ? 13.865 -3.793 -3.270 1.00 97.44 85 LYS A O 1
ATOM 684 N N . HIS A 1 86 ? 12.030 -3.613 -1.982 1.00 98.56 86 HIS A N 1
ATOM 685 C CA . HIS A 1 86 ? 11.235 -4.599 -2.710 1.00 98.56 86 HIS A CA 1
ATOM 686 C C . HIS A 1 86 ? 9.755 -4.217 -2.749 1.00 98.56 86 HIS A C 1
ATOM 688 O O . HIS A 1 86 ? 9.267 -3.418 -1.945 1.00 98.56 86 HIS A O 1
ATOM 694 N N . VAL A 1 87 ? 9.024 -4.867 -3.652 1.00 98.88 87 VAL A N 1
ATOM 695 C CA . VAL A 1 87 ? 7.562 -4.818 -3.712 1.00 98.88 87 VAL A CA 1
ATOM 696 C C . VAL A 1 87 ? 6.990 -6.189 -3.363 1.00 98.88 87 VAL A C 1
ATOM 698 O O . VAL A 1 87 ? 7.376 -7.211 -3.933 1.00 98.88 87 VAL A O 1
ATOM 701 N N . PHE A 1 88 ? 6.040 -6.217 -2.436 1.00 98.88 88 PHE A N 1
ATOM 702 C CA . PHE A 1 88 ? 5.369 -7.429 -1.980 1.00 98.88 88 PHE A CA 1
ATOM 703 C C . PHE A 1 88 ? 3.871 -7.379 -2.255 1.00 98.88 88 PHE A C 1
ATOM 705 O O . PHE A 1 88 ? 3.271 -6.309 -2.335 1.00 98.88 88 PHE A O 1
ATOM 712 N N . ILE A 1 89 ? 3.264 -8.560 -2.325 1.00 98.88 89 ILE A N 1
ATOM 713 C CA . ILE A 1 89 ? 1.836 -8.765 -2.135 1.00 98.88 89 ILE A CA 1
ATOM 714 C C . ILE A 1 89 ? 1.626 -9.353 -0.743 1.00 98.88 89 ILE A C 1
ATOM 716 O O . ILE A 1 89 ? 2.151 -10.424 -0.429 1.00 98.88 89 ILE A O 1
ATOM 720 N N . PHE A 1 90 ? 0.857 -8.652 0.085 1.00 98.88 90 PHE A N 1
ATOM 721 C CA . PHE A 1 90 ? 0.373 -9.152 1.363 1.00 98.88 90 PHE A CA 1
ATOM 722 C C . PHE A 1 90 ? -1.029 -9.742 1.199 1.00 98.88 90 PHE A C 1
ATOM 724 O O . PHE A 1 90 ? -1.953 -9.048 0.772 1.00 98.88 90 PHE A O 1
ATOM 731 N N . ASP A 1 91 ? -1.194 -11.014 1.543 1.00 98.75 91 ASP A N 1
ATOM 732 C CA . ASP A 1 91 ? -2.487 -11.693 1.558 1.00 98.75 91 ASP A CA 1
ATOM 733 C C . ASP A 1 91 ? -3.191 -11.425 2.896 1.00 98.75 91 ASP A C 1
ATOM 735 O O . ASP A 1 91 ? -2.745 -11.886 3.948 1.00 98.75 91 ASP A O 1
ATOM 739 N N . ARG A 1 92 ? -4.302 -10.681 2.862 1.00 98.44 92 ARG A N 1
ATOM 740 C CA . ARG A 1 92 ? -5.073 -10.313 4.062 1.00 98.44 92 ARG A CA 1
ATOM 741 C C . ARG A 1 92 ? -5.777 -11.488 4.736 1.00 98.44 92 ARG A C 1
ATOM 743 O O . ARG A 1 92 ? -6.045 -11.396 5.931 1.00 98.44 92 ARG A O 1
ATOM 750 N N . ASP A 1 93 ? -6.090 -12.554 4.000 1.00 97.38 93 ASP A N 1
ATOM 751 C CA . ASP A 1 93 ? -6.747 -13.742 4.559 1.00 97.38 93 ASP A CA 1
ATOM 752 C C . ASP A 1 93 ? -5.732 -14.662 5.232 1.00 97.38 93 ASP A C 1
ATOM 754 O O . ASP A 1 93 ? -6.009 -15.243 6.280 1.00 97.38 93 ASP A O 1
ATOM 758 N N . ARG A 1 94 ? -4.540 -14.783 4.640 1.00 98.00 94 ARG A N 1
ATOM 759 C CA . ARG A 1 94 ? -3.486 -15.685 5.127 1.00 98.00 94 ARG A CA 1
ATOM 760 C C . ARG A 1 94 ? -2.497 -15.009 6.072 1.00 98.00 94 ARG A C 1
ATOM 762 O O . ARG A 1 94 ? -1.815 -15.701 6.821 1.00 98.00 94 ARG A O 1
ATOM 769 N N . GLY A 1 95 ? -2.403 -13.681 6.040 1.00 98.31 95 GLY A N 1
ATOM 770 C CA . GLY A 1 95 ? -1.458 -12.912 6.846 1.00 98.31 95 GLY A CA 1
ATOM 771 C C . GLY A 1 95 ? -0.001 -13.077 6.405 1.00 98.31 95 GLY A C 1
ATOM 772 O O . GLY A 1 95 ? 0.899 -13.047 7.243 1.00 98.31 95 GLY A O 1
ATOM 773 N N . THR A 1 96 ? 0.247 -13.300 5.112 1.00 98.75 96 THR A N 1
ATOM 774 C CA . THR A 1 96 ? 1.578 -13.630 4.580 1.00 98.75 96 THR A CA 1
ATOM 775 C C . THR A 1 96 ? 2.004 -12.705 3.447 1.00 98.75 96 THR A C 1
ATOM 777 O O . THR A 1 96 ? 1.180 -12.175 2.705 1.00 98.75 96 THR A O 1
ATOM 780 N N . PHE A 1 97 ? 3.320 -12.531 3.298 1.00 98.88 97 PHE A N 1
ATOM 781 C CA . PHE A 1 97 ? 3.926 -11.787 2.195 1.00 98.88 97 PHE A CA 1
ATOM 782 C C . PHE A 1 97 ? 4.447 -12.734 1.113 1.00 98.88 97 PHE A C 1
ATOM 784 O O . PHE A 1 97 ? 5.026 -13.779 1.407 1.00 98.88 97 PHE A O 1
ATOM 791 N N . SER A 1 98 ? 4.306 -12.315 -0.138 1.00 98.75 98 SER A N 1
ATOM 792 C CA . SER A 1 98 ? 4.972 -12.885 -1.312 1.00 98.75 98 SER A CA 1
ATOM 793 C C . SER A 1 98 ? 5.554 -11.749 -2.150 1.00 98.75 98 SER A C 1
ATOM 795 O O . SER A 1 98 ? 5.079 -10.620 -2.056 1.00 98.75 98 SER A O 1
ATOM 797 N N . GLN A 1 99 ? 6.606 -11.988 -2.932 1.00 98.44 99 GLN A N 1
ATOM 798 C CA . GLN A 1 99 ? 7.135 -10.940 -3.811 1.00 98.44 99 GLN A CA 1
ATOM 799 C C . GLN A 1 99 ? 6.168 -10.660 -4.965 1.00 98.44 99 GLN A C 1
ATOM 801 O O . GLN A 1 99 ? 5.545 -11.573 -5.507 1.00 98.44 99 GLN A O 1
ATOM 806 N N . HIS A 1 100 ? 6.062 -9.393 -5.360 1.00 98.62 100 HIS A N 1
ATOM 807 C CA . HIS A 1 100 ? 5.347 -9.024 -6.575 1.00 98.62 100 HIS A CA 1
ATOM 808 C C . HIS A 1 100 ? 6.071 -9.607 -7.797 1.00 98.62 100 HIS A C 1
ATOM 810 O O . HIS A 1 100 ? 7.279 -9.435 -7.932 1.00 98.62 100 HIS A O 1
ATOM 816 N N . ALA A 1 101 ? 5.341 -10.239 -8.720 1.00 97.81 101 ALA A N 1
ATOM 817 C CA . ALA A 1 101 ? 5.942 -10.979 -9.834 1.00 97.81 101 ALA A CA 1
ATOM 818 C C . ALA A 1 101 ? 6.855 -10.117 -10.730 1.00 97.81 101 ALA A C 1
ATOM 820 O O . ALA A 1 101 ? 7.988 -10.500 -10.992 1.00 97.81 101 ALA A O 1
ATOM 821 N N . ALA A 1 102 ? 6.380 -8.941 -11.160 1.00 98.06 102 ALA A N 1
ATOM 822 C CA . ALA A 1 102 ? 7.161 -8.034 -12.010 1.00 98.06 102 ALA A CA 1
ATOM 823 C C . ALA A 1 102 ? 8.093 -7.081 -11.231 1.00 98.06 102 ALA A C 1
ATOM 825 O O . ALA A 1 102 ? 9.240 -6.897 -11.612 1.00 98.06 102 ALA A O 1
ATOM 826 N N . LEU A 1 103 ? 7.608 -6.476 -10.139 1.00 98.62 103 LEU A N 1
ATOM 827 C CA . LEU A 1 103 ? 8.303 -5.397 -9.420 1.00 98.62 103 LEU A CA 1
ATOM 828 C C . LEU A 1 103 ? 9.034 -5.856 -8.148 1.00 98.62 103 LEU A C 1
ATOM 830 O O . LEU A 1 103 ? 9.578 -5.037 -7.415 1.00 98.62 103 LEU A O 1
ATOM 834 N N . GLY A 1 104 ? 9.034 -7.153 -7.831 1.00 98.38 104 GLY A N 1
ATOM 835 C CA . GLY A 1 104 ? 9.495 -7.654 -6.532 1.00 98.38 104 GLY A CA 1
ATOM 836 C C . GLY A 1 104 ? 10.963 -7.371 -6.219 1.00 98.38 104 GLY A C 1
ATOM 837 O O . GLY A 1 104 ? 11.325 -7.266 -5.047 1.00 98.38 104 GLY A O 1
ATOM 838 N N . ASN A 1 105 ? 11.790 -7.201 -7.249 1.00 98.19 105 ASN A N 1
ATOM 839 C CA . ASN A 1 105 ? 13.215 -6.896 -7.124 1.00 98.19 105 ASN A CA 1
ATOM 840 C C . ASN A 1 105 ? 13.555 -5.435 -7.442 1.00 98.19 105 ASN A C 1
ATOM 842 O O . ASN A 1 105 ? 14.730 -5.087 -7.406 1.00 98.19 105 ASN A O 1
ATOM 846 N N . GLU A 1 106 ? 12.557 -4.591 -7.716 1.00 97.62 106 GLU A N 1
ATOM 847 C CA . GLU A 1 106 ? 12.765 -3.167 -7.973 1.00 97.62 106 GLU A CA 1
ATOM 848 C C . GLU A 1 106 ? 12.929 -2.407 -6.645 1.00 97.62 106 GLU A C 1
ATOM 850 O O . GLU A 1 106 ? 11.977 -2.323 -5.858 1.00 97.62 106 GLU A O 1
ATOM 855 N N . PRO A 1 107 ? 14.114 -1.838 -6.356 1.00 96.94 107 PRO A N 1
ATOM 856 C CA . PRO A 1 107 ? 14.309 -1.023 -5.168 1.00 96.94 107 PRO A CA 1
ATOM 857 C C . PRO A 1 107 ? 13.702 0.368 -5.358 1.00 96.94 107 PRO A C 1
ATOM 859 O O . PRO A 1 107 ? 13.513 0.844 -6.476 1.00 96.94 107 PRO A O 1
ATOM 862 N N . GLY A 1 108 ? 13.417 1.059 -4.254 1.00 97.12 108 GLY A N 1
ATOM 863 C CA . GLY A 1 108 ? 13.002 2.462 -4.307 1.00 97.12 108 GLY A CA 1
ATOM 864 C C . GLY A 1 108 ? 11.639 2.718 -4.961 1.00 97.12 108 GLY A C 1
ATOM 865 O O . GLY A 1 108 ? 11.335 3.876 -5.259 1.00 97.12 108 GLY A O 1
ATOM 866 N N . VAL A 1 109 ? 10.807 1.688 -5.159 1.00 98.50 109 VAL A N 1
ATOM 867 C CA . VAL A 1 109 ? 9.423 1.855 -5.625 1.00 98.50 109 VAL A CA 1
ATOM 868 C C . VAL A 1 109 ? 8.622 2.600 -4.558 1.00 98.50 109 VAL A C 1
ATOM 870 O O . VAL A 1 109 ? 8.465 2.149 -3.422 1.00 98.50 109 VAL A O 1
ATOM 873 N N . LYS A 1 110 ? 8.120 3.777 -4.921 1.00 98.31 110 LYS A N 1
ATOM 874 C CA . LYS A 1 110 ? 7.422 4.691 -4.013 1.00 98.31 110 LYS A CA 1
ATOM 875 C C . LYS A 1 110 ? 5.933 4.443 -3.966 1.00 98.31 110 LYS A C 1
ATOM 877 O O . LYS A 1 110 ? 5.331 4.688 -2.931 1.00 98.31 110 LYS A O 1
ATOM 882 N N . CYS A 1 111 ? 5.355 3.915 -5.040 1.00 98.06 111 CYS A N 1
ATOM 883 C CA . CYS A 1 111 ? 3.967 3.484 -5.050 1.00 98.06 111 CYS A CA 1
ATOM 884 C C . CYS A 1 111 ? 3.680 2.499 -6.180 1.00 98.06 111 CYS A C 1
ATOM 886 O O . CYS A 1 111 ? 4.367 2.489 -7.202 1.00 98.06 111 CYS A O 1
ATOM 888 N N . VAL A 1 112 ? 2.614 1.722 -6.002 1.00 98.69 112 VAL A N 1
ATOM 889 C CA . VAL A 1 112 ? 2.011 0.876 -7.036 1.00 98.69 112 VAL A CA 1
ATOM 890 C C . VAL A 1 112 ? 0.494 0.991 -6.905 1.00 98.69 112 VAL A C 1
ATOM 892 O O . VAL A 1 112 ? -0.042 0.926 -5.800 1.00 98.69 112 VAL A O 1
ATOM 895 N N . SER A 1 113 ? -0.213 1.161 -8.017 1.00 98.19 113 SER A N 1
ATOM 896 C CA . SER A 1 113 ? -1.673 1.224 -8.078 1.00 98.19 113 SER A CA 1
ATOM 897 C C . SE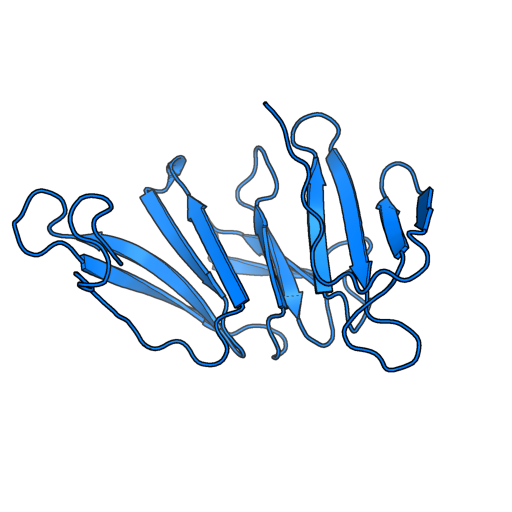R A 1 113 ? -2.179 0.356 -9.223 1.00 98.19 113 SER A C 1
ATOM 899 O O . SER A 1 113 ? -1.714 0.472 -10.355 1.00 98.19 113 SER A O 1
ATOM 901 N N . VAL A 1 114 ? -3.134 -0.520 -8.923 1.00 98.19 114 VAL A N 1
ATOM 902 C CA . VAL A 1 114 ? -3.741 -1.436 -9.894 1.00 98.19 114 VAL A CA 1
ATOM 903 C C . VAL A 1 114 ? -5.100 -0.881 -10.306 1.00 98.19 114 VAL A C 1
ATOM 905 O O . VAL A 1 114 ? -5.917 -0.559 -9.443 1.00 98.19 114 VAL A O 1
ATOM 908 N N . HIS A 1 115 ? -5.338 -0.755 -11.608 1.00 97.56 115 HIS A N 1
ATOM 909 C CA . HIS A 1 115 ? -6.625 -0.326 -12.140 1.00 97.56 115 HIS A CA 1
ATOM 910 C C . HIS A 1 115 ? -7.674 -1.413 -11.865 1.00 97.56 115 HIS A C 1
ATOM 912 O O . HIS A 1 115 ? -7.428 -2.576 -12.192 1.00 97.56 115 HIS A O 1
ATOM 918 N N . PRO A 1 116 ? -8.848 -1.078 -11.306 1.00 95.12 116 PRO A N 1
ATOM 919 C CA . PRO A 1 116 ? -9.799 -2.086 -10.841 1.00 95.12 116 PRO A CA 1
ATOM 920 C C . PRO A 1 116 ? -10.443 -2.921 -11.942 1.00 95.12 116 PRO A C 1
ATOM 922 O O . PRO A 1 116 ? -10.708 -4.096 -11.718 1.00 95.12 116 PRO A O 1
ATOM 925 N N . GLU A 1 117 ? -10.660 -2.343 -13.122 1.00 95.25 117 GLU A N 1
ATOM 926 C CA . GLU A 1 117 ? -11.296 -3.061 -14.235 1.00 95.25 117 GLU A CA 1
ATOM 927 C C . GLU A 1 117 ? -10.294 -3.759 -15.160 1.00 95.25 117 GLU A C 1
ATOM 929 O O . GLU A 1 117 ? -10.451 -4.930 -15.490 1.00 95.25 117 GLU A O 1
ATOM 934 N N . THR A 1 118 ? -9.249 -3.046 -15.586 1.00 96.19 118 THR A N 1
ATOM 935 C CA . THR A 1 118 ? -8.301 -3.541 -16.594 1.00 96.19 118 THR A CA 1
ATOM 936 C C . THR A 1 118 ? -7.130 -4.320 -16.003 1.00 96.19 118 THR A C 1
ATOM 938 O O . THR A 1 118 ? -6.416 -4.990 -16.741 1.00 96.19 118 THR A O 1
ATOM 941 N N . GLY A 1 119 ? -6.876 -4.199 -14.695 1.00 96.56 119 GLY A N 1
ATOM 942 C CA . GLY A 1 119 ? -5.674 -4.740 -14.058 1.00 96.56 119 GLY A CA 1
ATOM 943 C C . GLY A 1 119 ? -4.387 -3.982 -14.402 1.00 96.56 119 GLY A C 1
ATOM 944 O O . GLY A 1 119 ? -3.324 -4.344 -13.899 1.00 96.56 119 GLY A O 1
ATOM 945 N N . ARG A 1 120 ? -4.462 -2.914 -15.211 1.00 98.12 120 ARG A N 1
ATOM 946 C CA . ARG A 1 120 ? -3.293 -2.117 -15.593 1.00 98.12 120 ARG A CA 1
ATOM 947 C C . ARG A 1 120 ? -2.626 -1.515 -14.363 1.00 98.12 120 ARG A C 1
ATOM 949 O O . ARG A 1 120 ? -3.283 -0.916 -13.510 1.00 98.12 120 ARG A O 1
ATOM 956 N N . ILE A 1 121 ? -1.308 -1.632 -14.281 1.00 98.69 121 ILE A N 1
ATOM 957 C CA . ILE A 1 121 ? -0.544 -1.162 -13.125 1.00 98.69 121 ILE A CA 1
ATOM 958 C C . ILE A 1 121 ? 0.070 0.191 -13.459 1.00 98.69 121 ILE A C 1
ATOM 960 O O . ILE A 1 121 ? 0.709 0.320 -14.495 1.00 98.69 121 ILE A O 1
ATOM 964 N N . ALA A 1 122 ? -0.092 1.173 -12.575 1.00 98.56 122 ALA A N 1
ATOM 965 C CA . ALA A 1 122 ? 0.648 2.431 -12.572 1.00 98.56 122 ALA A CA 1
ATOM 966 C C . ALA A 1 122 ? 1.574 2.459 -11.351 1.00 98.56 122 ALA A C 1
ATOM 968 O O . ALA A 1 122 ? 1.146 2.134 -10.242 1.00 98.56 122 ALA A O 1
ATOM 969 N N . TRP A 1 123 ? 2.836 2.834 -11.527 1.00 98.75 123 TRP A N 1
ATOM 970 C CA . TRP A 1 123 ? 3.813 2.845 -10.441 1.00 98.75 123 TRP A CA 1
ATOM 971 C C . TR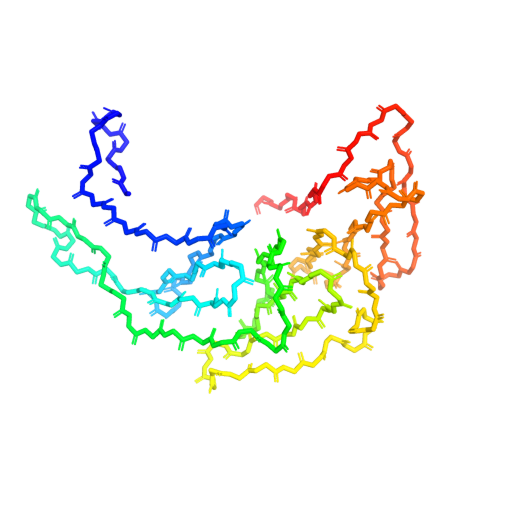P A 1 123 ? 4.838 3.968 -10.598 1.00 98.75 123 TRP A C 1
ATOM 973 O O . TRP A 1 123 ? 5.090 4.469 -11.696 1.00 98.75 123 TRP A O 1
ATOM 983 N N . VAL A 1 124 ? 5.414 4.373 -9.467 1.00 98.69 124 VAL A N 1
ATOM 984 C CA . VAL A 1 124 ? 6.458 5.404 -9.385 1.00 98.69 124 VAL A CA 1
ATOM 985 C C . VAL A 1 124 ? 7.635 4.834 -8.606 1.00 98.69 124 VAL A C 1
ATOM 987 O O . VAL A 1 124 ? 7.452 4.194 -7.569 1.00 98.69 124 VAL A O 1
ATOM 990 N N . GLN A 1 125 ? 8.844 5.090 -9.090 1.00 98.25 125 GLN A N 1
ATOM 991 C CA . GLN A 1 125 ? 10.113 4.707 -8.477 1.00 98.25 125 GLN A CA 1
ATOM 992 C C . GLN A 1 125 ? 10.980 5.952 -8.380 1.00 98.25 125 GLN A C 1
ATOM 994 O O . GLN A 1 125 ? 11.001 6.732 -9.327 1.00 98.25 125 GLN A O 1
ATOM 999 N N . GLY A 1 126 ? 11.656 6.146 -7.247 1.00 97.00 126 GLY A N 1
ATOM 1000 C CA . GLY A 1 126 ? 12.632 7.229 -7.122 1.00 97.00 126 GLY A CA 1
ATOM 1001 C C . GLY A 1 126 ? 13.772 7.035 -8.122 1.00 97.00 126 GLY A C 1
ATOM 1002 O O . GLY A 1 126 ? 14.262 5.916 -8.267 1.00 97.00 126 GLY A O 1
ATOM 1003 N N . GLU A 1 127 ? 14.178 8.096 -8.815 1.00 92.94 127 GLU A N 1
ATOM 1004 C CA . GLU A 1 127 ? 15.265 8.057 -9.802 1.00 92.94 127 GLU A CA 1
ATOM 1005 C C . GLU A 1 127 ? 16.366 9.066 -9.466 1.00 92.94 127 GLU A C 1
ATOM 1007 O O . GLU A 1 127 ? 16.153 9.979 -8.678 1.00 92.94 127 GLU A O 1
ATOM 1012 N N . ASP A 1 128 ? 17.572 8.859 -10.002 1.00 92.44 128 ASP A N 1
ATOM 1013 C CA . ASP A 1 128 ? 18.715 9.776 -9.856 1.00 92.44 128 ASP A CA 1
ATOM 1014 C C . ASP A 1 128 ? 19.105 10.119 -8.401 1.00 92.44 128 ASP A C 1
ATOM 1016 O O . ASP A 1 128 ? 19.611 11.197 -8.102 1.00 92.44 128 ASP A O 1
ATOM 1020 N N . GLY A 1 129 ? 18.895 9.171 -7.479 1.00 91.88 129 GLY A N 1
ATOM 1021 C CA . GLY A 1 129 ? 19.172 9.345 -6.047 1.00 91.88 129 GLY A CA 1
ATOM 1022 C C . GLY A 1 129 ? 18.080 10.099 -5.280 1.00 91.88 129 GLY A C 1
ATOM 1023 O O . GLY A 1 129 ? 18.199 10.278 -4.069 1.00 91.88 129 GLY A O 1
ATOM 1024 N N . GLU A 1 130 ? 17.000 10.490 -5.953 1.00 96.44 130 GLU A N 1
ATOM 1025 C CA . GLU A 1 130 ? 15.883 11.221 -5.371 1.00 96.44 130 GLU A CA 1
ATOM 1026 C C . GLU A 1 130 ? 14.783 10.294 -4.838 1.00 96.44 130 GLU A C 1
ATOM 1028 O O . GLU A 1 130 ? 14.589 9.151 -5.261 1.00 96.44 130 GLU A O 1
ATOM 1033 N N . TRP A 1 131 ? 14.002 10.805 -3.883 1.00 95.12 131 TRP A N 1
ATOM 1034 C CA . TRP A 1 131 ? 12.857 10.085 -3.314 1.00 95.12 131 TRP A CA 1
ATOM 1035 C C . TRP A 1 131 ? 11.600 10.141 -4.197 1.00 95.12 131 TRP A C 1
ATOM 1037 O O . TRP A 1 131 ? 10.583 9.563 -3.818 1.00 95.12 131 TRP A O 1
ATOM 1047 N N . TRP A 1 132 ? 11.672 10.801 -5.352 1.00 97.69 132 TRP A N 1
ATOM 1048 C CA . TRP A 1 132 ? 10.577 11.079 -6.283 1.00 97.69 132 TRP A CA 1
ATOM 1049 C C . TRP A 1 132 ? 11.011 10.810 -7.733 1.00 97.69 132 TRP A C 1
ATOM 1051 O O . TRP A 1 132 ? 12.184 10.560 -8.003 1.00 97.69 132 TRP A O 1
ATOM 1061 N N . SER A 1 133 ? 10.066 10.860 -8.672 1.00 97.81 133 SER A N 1
ATOM 1062 C CA . SER A 1 133 ? 10.344 10.809 -10.116 1.00 97.81 133 SER A CA 1
ATOM 1063 C C . SER A 1 133 ? 9.355 11.685 -10.894 1.00 97.81 133 SER A C 1
ATOM 1065 O O . SER A 1 133 ? 8.220 11.845 -10.449 1.00 97.81 133 SER A O 1
ATOM 1067 N N . PRO A 1 134 ? 9.735 12.257 -12.051 1.00 97.62 134 PRO A N 1
ATOM 1068 C CA . PRO A 1 134 ? 8.798 12.917 -12.956 1.00 97.62 134 PRO A CA 1
ATOM 1069 C C . PRO A 1 134 ? 8.017 11.910 -13.820 1.00 97.62 134 PRO A C 1
ATOM 1071 O O . PRO A 1 134 ? 7.250 12.311 -14.691 1.00 97.62 134 PRO A O 1
ATOM 1074 N N . ARG A 1 135 ? 8.225 10.597 -13.645 1.00 98.00 135 ARG A N 1
ATOM 1075 C CA . ARG A 1 135 ? 7.668 9.546 -14.504 1.00 98.00 135 ARG A CA 1
ATOM 1076 C C . ARG A 1 135 ? 6.647 8.695 -13.769 1.00 98.00 135 ARG A C 1
ATOM 1078 O O . ARG A 1 135 ? 6.907 8.157 -12.691 1.00 98.00 135 ARG A O 1
ATOM 1085 N N . ILE A 1 136 ? 5.524 8.476 -14.435 1.00 98.44 136 ILE A N 1
ATOM 1086 C CA . ILE A 1 136 ? 4.585 7.404 -14.130 1.00 98.44 136 ILE A CA 1
ATOM 1087 C C . ILE A 1 136 ? 4.887 6.266 -15.097 1.00 98.44 136 ILE A C 1
ATOM 1089 O O . ILE A 1 136 ? 4.814 6.446 -16.313 1.00 98.44 136 ILE A O 1
ATOM 1093 N N . ARG A 1 137 ? 5.216 5.094 -14.561 1.00 98.62 137 ARG A N 1
ATOM 1094 C CA . ARG A 1 137 ? 5.470 3.879 -15.339 1.00 98.62 137 ARG A CA 1
ATOM 1095 C C . ARG A 1 137 ? 4.239 2.987 -15.304 1.00 98.62 137 ARG A C 1
ATOM 1097 O O . ARG A 1 137 ? 3.499 2.982 -14.318 1.00 98.62 137 ARG A O 1
ATOM 1104 N N . PHE A 1 138 ? 4.037 2.212 -16.362 1.00 98.75 138 PHE A N 1
ATOM 1105 C CA . PHE A 1 138 ? 2.906 1.303 -16.491 1.00 98.75 138 PHE A CA 1
ATOM 1106 C C . PHE A 1 138 ? 3.352 -0.124 -16.791 1.00 98.75 138 PHE A C 1
ATOM 1108 O O . PHE A 1 138 ? 4.359 -0.318 -17.469 1.00 98.75 138 PHE A O 1
ATOM 1115 N N . LEU A 1 139 ? 2.578 -1.100 -16.313 1.00 98.50 139 LEU A N 1
ATOM 1116 C CA . LEU A 1 139 ? 2.619 -2.502 -16.743 1.00 98.50 139 LEU A CA 1
ATOM 1117 C C . LEU A 1 139 ? 1.221 -2.913 -17.216 1.00 98.50 139 LEU A C 1
ATOM 1119 O O . LEU A 1 139 ? 0.227 -2.335 -16.772 1.00 98.50 139 LEU A O 1
ATOM 1123 N N . GLU A 1 140 ? 1.152 -3.932 -18.071 1.00 96.62 140 GLU A N 1
ATOM 1124 C CA . GLU A 1 140 ? -0.098 -4.516 -18.586 1.00 96.62 140 GLU A CA 1
ATOM 1125 C C . GLU A 1 140 ? -1.039 -3.516 -19.302 1.00 96.62 140 GLU A C 1
ATOM 1127 O O . GLU A 1 140 ? -2.174 -3.306 -18.871 1.00 96.62 140 GLU A O 1
ATOM 1132 N N . PRO A 1 141 ? -0.615 -2.878 -20.415 1.00 97.69 141 PRO A N 1
ATOM 1133 C CA . PRO A 1 141 ? 0.678 -3.002 -21.091 1.00 97.69 141 PRO A CA 1
ATOM 1134 C C . PRO A 1 141 ? 1.715 -1.979 -20.604 1.00 97.69 141 PRO A C 1
ATOM 1136 O O . PRO A 1 141 ? 1.383 -0.944 -20.007 1.00 97.69 141 PRO A O 1
ATOM 1139 N N . ASN A 1 142 ? 2.980 -2.255 -20.937 1.00 98.38 142 ASN A N 1
ATOM 1140 C CA . ASN A 1 142 ? 4.104 -1.371 -20.644 1.00 98.38 142 ASN A CA 1
ATOM 1141 C C . ASN A 1 142 ? 3.920 0.014 -21.273 1.00 98.38 142 ASN A C 1
ATOM 1143 O O . ASN A 1 142 ? 3.459 0.151 -22.406 1.00 98.38 142 ASN A O 1
ATOM 1147 N N . GLY A 1 143 ? 4.311 1.045 -20.535 1.00 98.19 143 GLY A N 1
ATOM 1148 C CA . GLY A 1 143 ? 4.293 2.421 -21.010 1.00 98.19 143 GLY A CA 1
ATOM 1149 C C . GLY A 1 143 ? 4.836 3.383 -19.967 1.00 98.19 143 GLY A C 1
ATOM 1150 O O . GLY A 1 143 ? 5.097 3.000 -18.827 1.00 98.19 143 GLY A O 1
ATOM 1151 N N . GLU A 1 144 ? 4.980 4.642 -20.354 1.00 98.06 144 GLU A N 1
ATOM 1152 C CA . GLU A 1 144 ? 5.456 5.704 -19.476 1.00 98.06 144 GLU A CA 1
ATOM 1153 C C . GLU A 1 144 ? 4.778 7.026 -19.841 1.00 98.06 144 GLU A C 1
ATOM 1155 O O . GLU A 1 144 ? 4.543 7.312 -21.015 1.00 98.06 144 GLU A O 1
ATOM 1160 N N . VAL A 1 145 ? 4.475 7.831 -18.825 1.00 97.94 145 VAL A N 1
ATOM 1161 C CA . VAL A 1 145 ? 4.125 9.245 -18.966 1.00 97.94 145 VAL A CA 1
ATOM 1162 C C . VAL A 1 145 ? 5.111 10.045 -18.133 1.00 97.94 145 VAL A C 1
ATOM 1164 O O . VAL A 1 145 ? 5.326 9.737 -16.962 1.00 97.94 145 VAL A O 1
ATOM 1167 N N . ARG A 1 146 ? 5.693 11.084 -18.730 1.00 97.69 146 ARG A N 1
ATOM 1168 C CA . ARG A 1 146 ? 6.611 12.000 -18.057 1.00 97.69 146 ARG A CA 1
ATOM 1169 C C . ARG A 1 146 ? 5.944 13.358 -17.864 1.00 97.69 146 ARG A C 1
ATOM 1171 O O . ARG A 1 146 ? 5.401 13.920 -18.811 1.00 97.69 146 ARG A O 1
ATOM 1178 N N . LEU A 1 147 ? 5.991 13.861 -16.637 1.00 96.56 147 LEU A N 1
ATOM 1179 C CA . LEU A 1 147 ? 5.474 15.157 -16.217 1.00 96.56 147 LEU A CA 1
ATOM 1180 C C . LEU A 1 147 ? 6.671 16.045 -15.859 1.00 96.56 147 LEU A C 1
ATOM 1182 O O . LEU A 1 147 ? 7.224 15.955 -14.764 1.00 96.56 147 LEU A O 1
ATOM 1186 N N . GLU A 1 148 ? 7.139 16.840 -16.821 1.00 94.69 148 GLU A N 1
ATOM 1187 C CA . GLU A 1 148 ? 8.320 17.687 -16.623 1.00 94.69 148 GLU A CA 1
ATOM 1188 C C . GLU A 1 148 ? 8.113 18.678 -15.472 1.00 94.69 148 GLU A C 1
ATOM 1190 O O . GLU A 1 148 ? 7.073 19.323 -15.370 1.00 94.69 148 GLU A O 1
ATOM 1195 N N . GLY A 1 149 ? 9.128 18.809 -14.615 1.00 94.88 149 GLY A N 1
ATOM 1196 C CA . GLY A 1 149 ? 9.094 19.684 -13.438 1.00 94.88 149 GLY A CA 1
ATOM 1197 C C . GLY A 1 149 ? 8.402 19.088 -12.208 1.00 94.88 149 GLY A C 1
ATOM 1198 O O . GLY A 1 149 ? 8.568 19.632 -11.115 1.00 94.88 149 GLY A O 1
ATOM 1199 N N . GLU A 1 150 ? 7.698 17.962 -12.346 1.00 97.06 150 GLU A N 1
ATOM 1200 C CA . GLU A 1 150 ? 6.971 17.340 -11.239 1.00 97.06 150 GLU A CA 1
ATOM 1201 C C . GLU A 1 150 ? 7.835 16.402 -10.393 1.00 97.06 150 GLU A C 1
ATOM 1203 O O . GLU A 1 150 ? 8.749 15.732 -10.878 1.00 97.06 150 GLU A O 1
ATOM 1208 N N . ARG A 1 151 ? 7.490 16.320 -9.101 1.00 97.69 151 ARG A N 1
ATOM 1209 C CA . ARG A 1 151 ? 8.140 15.444 -8.115 1.00 97.69 151 ARG A CA 1
ATOM 1210 C C . ARG A 1 151 ? 7.168 14.414 -7.563 1.00 97.69 151 ARG A C 1
ATOM 1212 O O . ARG A 1 151 ? 6.634 14.564 -6.464 1.00 97.69 151 ARG A O 1
ATOM 1219 N N . LEU A 1 152 ? 6.913 13.363 -8.337 1.00 98.00 152 LEU A N 1
ATOM 1220 C CA . LEU A 1 152 ? 5.894 12.375 -8.000 1.00 98.00 152 LEU A CA 1
ATOM 1221 C C . LEU A 1 152 ? 6.416 11.379 -6.963 1.00 98.00 152 LEU A C 1
ATOM 1223 O O . LEU A 1 152 ? 7.490 10.798 -7.114 1.00 98.00 152 LEU A O 1
ATOM 1227 N N . TYR A 1 153 ? 5.602 11.140 -5.937 1.00 97.56 153 TYR A N 1
ATOM 1228 C CA . TYR A 1 153 ? 5.805 10.068 -4.958 1.00 97.56 153 TYR A CA 1
ATOM 1229 C C . TYR A 1 153 ? 4.727 8.985 -5.072 1.00 97.56 153 TYR A C 1
ATOM 1231 O O . TYR A 1 153 ? 5.016 7.792 -4.990 1.00 97.56 153 TYR A O 1
ATOM 1239 N N . LYS A 1 154 ? 3.471 9.399 -5.289 1.00 96.75 154 LYS A N 1
ATOM 1240 C CA . LYS A 1 154 ? 2.308 8.515 -5.396 1.00 96.75 154 LYS A CA 1
ATOM 1241 C C . LYS A 1 154 ? 1.519 8.782 -6.672 1.00 96.75 154 LYS A C 1
ATOM 1243 O O . LYS A 1 154 ? 1.323 9.931 -7.051 1.00 96.75 154 LYS A O 1
ATOM 1248 N N . VAL A 1 155 ? 1.014 7.706 -7.268 1.00 97.25 155 VAL A N 1
ATOM 1249 C CA . VAL A 1 155 ? -0.003 7.711 -8.322 1.00 97.25 155 VAL A CA 1
ATOM 1250 C C . VAL A 1 155 ? -1.152 6.792 -7.911 1.00 97.25 155 VAL A C 1
ATOM 1252 O O . VAL A 1 155 ? -0.941 5.772 -7.241 1.00 97.25 155 VAL A O 1
ATOM 1255 N N . ARG A 1 156 ? -2.376 7.170 -8.280 1.00 96.06 156 ARG A N 1
ATOM 1256 C CA . ARG A 1 156 ? -3.596 6.389 -8.073 1.00 96.06 156 ARG A CA 1
ATOM 1257 C C . ARG A 1 156 ? -4.483 6.493 -9.298 1.00 96.06 156 ARG A C 1
ATOM 1259 O O . ARG A 1 156 ? -4.624 7.574 -9.859 1.00 96.06 156 ARG A O 1
ATOM 1266 N N . TRP A 1 157 ? -5.103 5.379 -9.662 1.00 95.50 157 TRP A N 1
ATOM 1267 C CA . TRP A 1 157 ? -6.259 5.408 -10.545 1.00 95.50 157 TRP A CA 1
ATOM 1268 C C . TRP A 1 157 ? -7.436 6.029 -9.795 1.00 95.50 157 TRP A C 1
ATOM 1270 O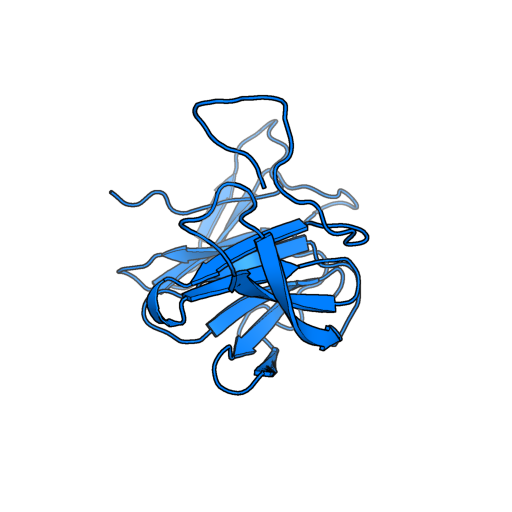 O . TRP A 1 157 ? -7.791 5.563 -8.711 1.00 95.50 157 TRP A O 1
ATOM 1280 N N . LEU A 1 158 ? -8.004 7.090 -10.361 1.00 89.31 158 LEU A N 1
ATOM 1281 C CA . LEU A 1 158 ? -9.308 7.599 -9.960 1.00 89.31 158 LEU A CA 1
ATOM 1282 C C . LEU A 1 158 ? -10.324 6.888 -10.842 1.00 89.31 158 LEU A C 1
ATOM 1284 O O . LEU A 1 158 ? -10.250 6.993 -12.064 1.00 89.31 158 LEU A O 1
ATOM 1288 N N . VAL A 1 159 ? -11.195 6.109 -10.219 1.00 81.75 159 VAL A N 1
ATOM 1289 C CA . VAL A 1 159 ? -12.346 5.510 -10.887 1.00 81.75 159 VAL A CA 1
ATOM 1290 C C . VAL A 1 159 ? -13.599 6.033 -10.206 1.00 81.75 159 VAL A C 1
ATOM 1292 O O . VAL A 1 159 ? -13.571 6.284 -8.996 1.00 81.75 159 VAL A O 1
ATOM 1295 N N . ASP A 1 160 ? -14.635 6.236 -11.008 1.00 59.00 160 ASP A N 1
ATOM 1296 C CA . ASP A 1 160 ? -15.935 6.749 -10.577 1.00 59.00 160 ASP A CA 1
ATOM 1297 C C . ASP A 1 160 ? -16.796 5.667 -9.903 1.00 59.00 160 ASP A C 1
ATOM 1299 O O . ASP A 1 160 ? -16.632 4.467 -10.236 1.00 59.00 160 ASP A O 1
#

Nearest PDB structures (foldseek):
  4v5o-assembly2_BR  TM=6.666E-01  e=5.973E-03  Tetrahymena thermophila
  1pex-assembly1_A  TM=5.842E-01  e=3.479E-02  Homo sapiens
  6cm1-assembly1_A  TM=5.620E-01  e=3.137E-02  Homo sapiens
  3ba0-assembly1_A  TM=5.581E-01  e=1.564E-01  Hom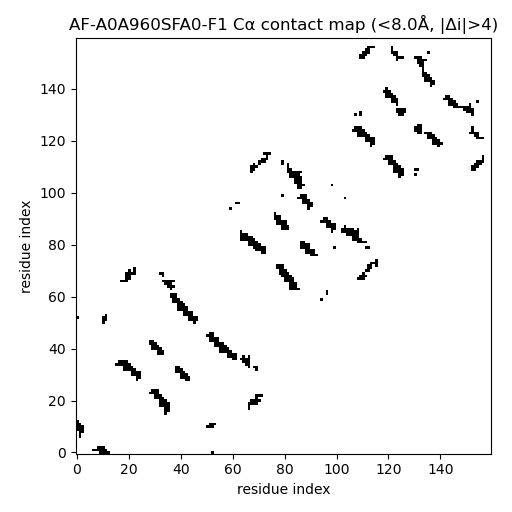o sapiens
  2jxy-assembly1_A  TM=5.101E-01  e=9.810E-02  Homo sapiens

pLDDT: mean 96.51, std 3.98, range [59.0, 98.88]